Protein AF-A0A5C5VQ54-F1 (afdb_monomer)

Structure (mmCIF, N/CA/C/O backbone):
data_AF-A0A5C5VQ54-F1
#
_entry.id   AF-A0A5C5VQ54-F1
#
loop_
_atom_site.group_PDB
_atom_site.id
_atom_site.type_symbol
_atom_site.label_atom_id
_atom_site.label_alt_id
_atom_site.label_comp_id
_atom_site.label_asym_id
_atom_site.label_entity_id
_atom_site.label_seq_id
_atom_site.pdbx_PDB_ins_code
_atom_site.Cartn_x
_atom_site.Cartn_y
_atom_site.Cartn_z
_atom_site.occupancy
_atom_site.B_iso_or_equiv
_atom_site.auth_seq_id
_atom_site.auth_comp_id
_atom_site.auth_asym_id
_atom_site.auth_atom_id
_atom_site.pdbx_PDB_model_num
ATOM 1 N N . MET A 1 1 ? 21.474 -2.899 8.370 1.00 56.72 1 MET A N 1
ATOM 2 C CA . MET A 1 1 ? 21.117 -2.009 7.245 1.00 56.72 1 MET A CA 1
ATOM 3 C C . MET A 1 1 ? 20.612 -2.781 6.011 1.00 56.72 1 MET A C 1
ATOM 5 O O . MET A 1 1 ? 20.654 -2.229 4.929 1.00 56.72 1 MET A O 1
ATOM 9 N N . ASP A 1 2 ? 20.078 -4.008 6.144 1.00 70.69 2 ASP A N 1
ATOM 10 C CA . ASP A 1 2 ? 19.748 -4.863 4.975 1.00 70.69 2 ASP A CA 1
ATOM 11 C C . ASP A 1 2 ? 18.245 -5.099 4.744 1.00 70.69 2 ASP A C 1
ATOM 13 O O . ASP A 1 2 ? 17.815 -5.531 3.676 1.00 70.69 2 ASP A O 1
ATOM 17 N N . MET A 1 3 ? 17.413 -4.793 5.743 1.00 72.94 3 MET A N 1
ATOM 18 C CA . MET A 1 3 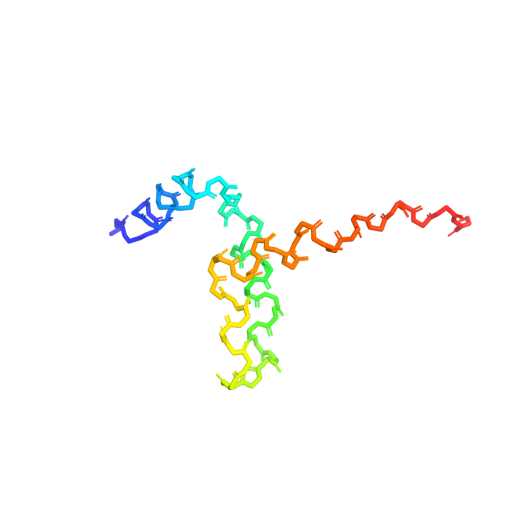? 15.987 -5.123 5.689 1.00 72.94 3 MET A CA 1
ATOM 19 C C . MET A 1 3 ? 15.234 -4.279 4.655 1.00 72.94 3 MET A C 1
ATOM 21 O O . MET A 1 3 ? 14.351 -4.794 3.980 1.00 72.94 3 MET A O 1
ATOM 25 N N . LEU A 1 4 ? 15.623 -3.010 4.479 1.00 76.00 4 LEU A N 1
ATOM 26 C CA . LEU A 1 4 ? 15.030 -2.132 3.468 1.00 76.00 4 LEU A CA 1
ATOM 27 C C . LEU A 1 4 ? 15.361 -2.616 2.049 1.00 76.00 4 LEU A C 1
ATOM 29 O O . LEU A 1 4 ? 14.499 -2.582 1.179 1.00 76.00 4 LEU A O 1
ATOM 33 N N . TRP A 1 5 ? 16.580 -3.115 1.827 1.00 77.56 5 TRP A N 1
ATOM 34 C CA . TRP A 1 5 ? 17.017 -3.555 0.503 1.00 77.56 5 TRP A CA 1
ATOM 35 C C . TRP A 1 5 ? 16.405 -4.894 0.098 1.00 77.56 5 TRP A C 1
ATOM 37 O O . TRP A 1 5 ? 15.929 -5.037 -1.024 1.00 77.56 5 TRP A O 1
ATOM 47 N N . SER A 1 6 ? 16.271 -5.822 1.048 1.00 78.31 6 SER A N 1
ATOM 48 C CA . SER A 1 6 ? 15.482 -7.046 0.851 1.00 78.31 6 SER A CA 1
ATOM 49 C C . SER A 1 6 ? 14.009 -6.747 0.541 1.00 78.31 6 SER A C 1
ATOM 51 O O . SER A 1 6 ? 13.390 -7.440 -0.265 1.00 78.31 6 SER A O 1
ATOM 53 N N . LEU A 1 7 ? 13.444 -5.699 1.154 1.00 75.12 7 LEU A N 1
ATOM 54 C CA . LEU A 1 7 ? 12.067 -5.275 0.901 1.00 75.12 7 LEU A CA 1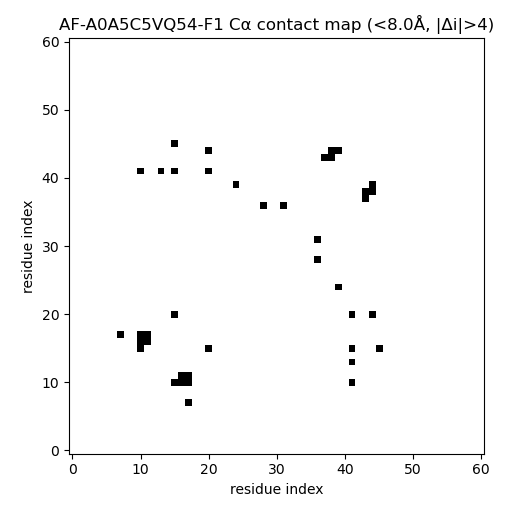
ATOM 55 C C . LEU A 1 7 ? 11.916 -4.661 -0.496 1.00 75.12 7 LEU A C 1
ATOM 57 O O . LEU A 1 7 ? 10.986 -5.015 -1.211 1.00 75.12 7 LEU A O 1
ATOM 61 N N . ILE A 1 8 ? 12.859 -3.807 -0.906 1.00 78.31 8 ILE A N 1
ATOM 62 C CA . ILE A 1 8 ? 12.873 -3.188 -2.237 1.00 78.31 8 ILE A CA 1
ATOM 63 C C . ILE A 1 8 ? 13.046 -4.244 -3.335 1.00 78.31 8 ILE A C 1
ATOM 65 O O . ILE A 1 8 ? 12.254 -4.264 -4.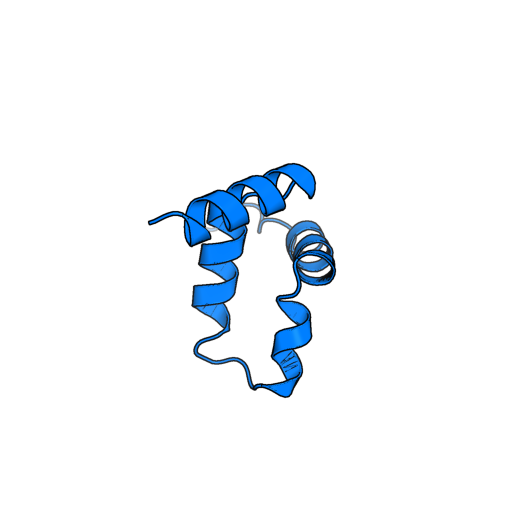273 1.00 78.31 8 ILE A O 1
ATOM 69 N N . ALA A 1 9 ? 13.984 -5.179 -3.179 1.00 78.81 9 ALA A N 1
ATOM 70 C CA . ALA A 1 9 ? 14.167 -6.282 -4.123 1.00 78.81 9 ALA A CA 1
ATOM 71 C C . ALA A 1 9 ? 12.915 -7.178 -4.226 1.00 78.81 9 ALA A C 1
ATOM 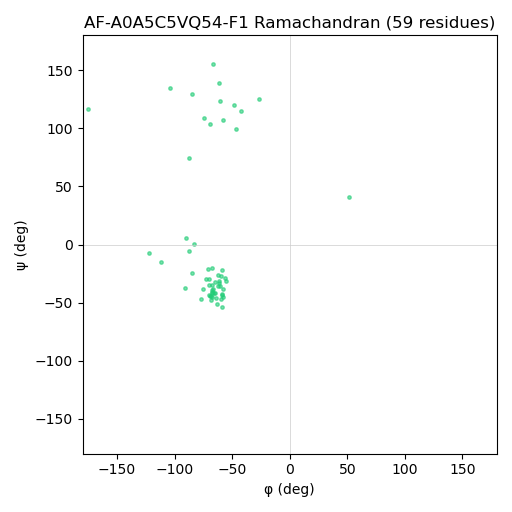73 O O . ALA A 1 9 ? 12.590 -7.701 -5.294 1.00 78.81 9 ALA A O 1
ATOM 74 N N . SER A 1 10 ? 12.176 -7.340 -3.121 1.00 75.31 10 SER A N 1
ATOM 75 C CA . SER A 1 10 ? 10.876 -8.016 -3.127 1.00 75.31 10 SER A CA 1
ATOM 76 C C . SER A 1 10 ? 9.823 -7.201 -3.892 1.00 75.31 10 SER A C 1
ATOM 78 O O . SER A 1 10 ? 9.129 -7.750 -4.744 1.00 75.31 10 SER A O 1
ATOM 80 N N . CYS A 1 11 ? 9.740 -5.884 -3.677 1.00 76.94 11 CYS A N 1
ATOM 81 C CA . CYS A 1 11 ? 8.850 -5.004 -4.443 1.00 76.94 11 CYS A CA 1
ATOM 82 C C . CYS A 1 11 ? 9.141 -5.062 -5.952 1.00 76.94 11 CYS A C 1
ATOM 84 O O . CYS A 1 11 ? 8.209 -5.257 -6.734 1.00 76.94 11 CYS A O 1
ATOM 86 N N . GLU A 1 12 ? 10.411 -5.003 -6.366 1.00 76.94 12 GLU A N 1
ATOM 87 C CA . GLU A 1 12 ? 10.805 -5.128 -7.777 1.00 76.94 12 GLU A CA 1
ATOM 88 C C . GLU A 1 12 ? 10.350 -6.460 -8.385 1.00 76.94 12 GLU A C 1
ATOM 90 O O . GLU A 1 12 ? 9.793 -6.488 -9.485 1.00 76.94 12 GLU A O 1
ATOM 95 N N . ARG A 1 13 ? 10.496 -7.569 -7.645 1.00 79.44 13 ARG A N 1
ATOM 96 C CA . ARG A 1 13 ? 10.023 -8.893 -8.083 1.00 79.44 13 ARG A CA 1
ATOM 97 C C . ARG A 1 13 ? 8.508 -8.939 -8.302 1.00 79.44 13 ARG A C 1
ATOM 99 O O . ARG A 1 13 ? 8.039 -9.682 -9.160 1.00 79.44 13 ARG A O 1
ATOM 106 N N . HIS A 1 14 ? 7.753 -8.149 -7.547 1.00 77.12 14 HIS A N 1
ATOM 107 C CA . HIS A 1 14 ? 6.300 -8.02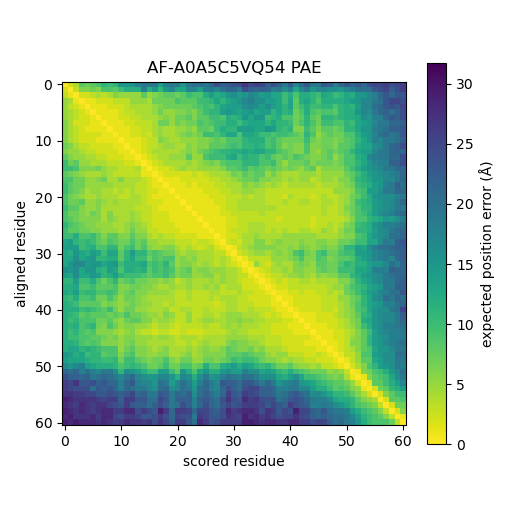8 -7.673 1.00 77.12 14 HIS A CA 1
ATOM 108 C C . HIS A 1 14 ? 5.862 -6.915 -8.653 1.00 77.12 14 HIS A C 1
ATOM 110 O O . HIS A 1 14 ? 4.656 -6.677 -8.808 1.00 77.12 14 HIS A O 1
ATOM 116 N N . GLN A 1 15 ? 6.812 -6.280 -9.360 1.00 78.38 15 GLN A N 1
ATOM 117 C CA . GLN A 1 15 ? 6.600 -5.103 -10.217 1.00 78.38 15 GLN A CA 1
ATOM 118 C C . GLN A 1 15 ? 5.860 -3.977 -9.485 1.00 78.38 15 GLN A C 1
ATOM 120 O O . GLN A 1 15 ? 4.928 -3.372 -10.014 1.00 78.38 15 GLN A O 1
ATOM 125 N N . LEU A 1 16 ? 6.233 -3.760 -8.229 1.00 79.06 16 LEU A N 1
ATOM 126 C CA . LEU A 1 16 ? 5.733 -2.687 -7.389 1.00 79.06 16 LEU A CA 1
ATOM 127 C C . LEU A 1 16 ? 6.797 -1.609 -7.300 1.00 79.06 16 LEU A C 1
ATOM 129 O O . LEU A 1 16 ? 7.959 -1.920 -7.047 1.00 79.06 16 LEU A O 1
ATOM 133 N N . ASP A 1 17 ? 6.391 -0.353 -7.452 1.00 83.44 17 ASP A N 1
ATOM 134 C CA . ASP A 1 17 ? 7.280 0.767 -7.190 1.00 83.44 17 ASP A CA 1
ATOM 135 C C . ASP A 1 17 ? 7.447 0.920 -5.663 1.00 83.44 17 ASP A C 1
ATOM 137 O O . ASP A 1 17 ? 6.485 1.269 -4.967 1.00 83.44 17 ASP A O 1
ATOM 141 N N . PRO A 1 18 ? 8.628 0.599 -5.096 1.00 79.31 18 PRO A N 1
ATOM 142 C CA . PRO A 1 18 ? 8.818 0.537 -3.648 1.00 79.31 18 PRO A CA 1
ATOM 143 C C . PRO A 1 18 ? 8.654 1.906 -2.988 1.00 79.31 18 PRO A C 1
ATOM 145 O O . PRO A 1 18 ? 8.184 1.993 -1.852 1.00 79.31 18 PRO A O 1
ATOM 148 N N . GLN A 1 19 ? 9.027 2.974 -3.698 1.00 82.38 19 GLN A N 1
ATOM 149 C CA . GLN A 1 19 ? 8.901 4.338 -3.207 1.00 82.38 19 GLN A CA 1
ATOM 150 C C . GLN A 1 19 ? 7.423 4.715 -3.102 1.00 82.38 19 GLN A C 1
ATOM 152 O O . GLN A 1 19 ? 6.983 5.176 -2.048 1.00 82.38 19 GLN A O 1
ATOM 157 N N . ARG A 1 20 ? 6.634 4.443 -4.147 1.00 83.00 20 ARG A N 1
ATOM 158 C CA . ARG A 1 20 ? 5.190 4.715 -4.161 1.00 83.00 20 ARG A CA 1
ATOM 159 C C . ARG A 1 20 ? 4.406 3.870 -3.153 1.00 83.00 20 ARG A C 1
ATOM 161 O O . ARG A 1 20 ? 3.546 4.410 -2.450 1.00 83.00 20 ARG A O 1
ATOM 168 N N . TYR A 1 21 ? 4.739 2.582 -3.040 1.00 82.88 21 TYR A N 1
ATOM 169 C CA . TYR A 1 21 ? 4.152 1.673 -2.053 1.00 82.88 21 TYR A CA 1
ATOM 170 C C . TYR A 1 21 ? 4.389 2.185 -0.631 1.00 82.88 21 TYR A C 1
ATOM 172 O O . TYR A 1 21 ? 3.438 2.397 0.121 1.00 82.88 21 TYR A O 1
ATOM 180 N N . LEU A 1 22 ? 5.646 2.467 -0.270 1.00 84.19 22 LEU A N 1
ATOM 181 C CA . LEU A 1 22 ? 5.982 2.911 1.080 1.00 84.19 22 LEU A CA 1
ATOM 182 C C . LEU A 1 22 ? 5.354 4.273 1.406 1.00 84.19 22 LEU A C 1
ATOM 184 O O . LEU A 1 22 ? 4.816 4.436 2.498 1.00 84.19 22 LEU A O 1
ATOM 188 N N . THR A 1 23 ? 5.369 5.230 0.470 1.00 87.06 23 THR A N 1
ATOM 189 C CA . THR A 1 23 ? 4.715 6.537 0.654 1.00 87.06 23 THR A CA 1
ATOM 190 C C . THR A 1 23 ? 3.217 6.381 0.908 1.00 87.06 23 THR A C 1
ATOM 192 O O . THR A 1 23 ? 2.701 6.966 1.857 1.00 87.06 23 THR A O 1
ATOM 195 N N . SER A 1 24 ? 2.524 5.565 0.112 1.00 83.62 24 SER A N 1
ATOM 196 C CA . SER A 1 24 ? 1.076 5.359 0.252 1.00 83.62 24 SER A CA 1
ATOM 197 C C . SER A 1 24 ? 0.717 4.629 1.542 1.00 83.62 24 SER A C 1
ATOM 199 O O . SER A 1 24 ? -0.226 5.021 2.232 1.00 83.62 24 SER A O 1
ATOM 201 N N . VAL A 1 25 ? 1.488 3.597 1.900 1.00 86.06 25 VAL A N 1
ATOM 202 C CA . VAL A 1 25 ? 1.308 2.869 3.159 1.00 86.06 25 VAL A CA 1
ATOM 203 C C . VAL A 1 25 ? 1.546 3.804 4.338 1.00 86.06 25 VAL A C 1
ATOM 205 O O . VAL A 1 25 ? 0.676 3.907 5.191 1.00 86.06 25 VAL A O 1
ATOM 208 N N . LEU A 1 26 ? 2.662 4.539 4.381 1.00 86.50 26 LEU A N 1
ATOM 209 C CA . LEU A 1 26 ? 2.962 5.468 5.478 1.00 86.50 26 LEU A CA 1
ATOM 210 C C . LEU A 1 26 ? 1.934 6.603 5.594 1.00 86.50 26 LEU A C 1
ATOM 212 O O . LEU A 1 26 ? 1.603 7.002 6.709 1.00 86.50 26 LEU A O 1
ATOM 216 N N . ALA A 1 27 ? 1.406 7.095 4.470 1.00 86.38 27 ALA A N 1
ATOM 217 C CA . ALA A 1 27 ? 0.378 8.132 4.460 1.00 86.38 27 ALA A CA 1
ATOM 218 C C . ALA A 1 27 ? -0.960 7.645 5.038 1.00 86.38 27 ALA A C 1
ATOM 220 O O . ALA A 1 27 ? -1.627 8.393 5.749 1.00 86.38 27 ALA A O 1
ATOM 221 N N . LYS A 1 28 ? -1.355 6.398 4.750 1.00 83.19 28 LYS A N 1
ATOM 222 C CA . LYS A 1 28 ? -2.659 5.851 5.154 1.00 83.19 28 LYS A CA 1
ATOM 223 C C . LYS A 1 28 ? -2.594 5.143 6.526 1.00 83.19 28 LYS A C 1
ATOM 225 O O . LYS A 1 28 ? -3.483 5.322 7.353 1.00 83.19 28 LYS A O 1
ATOM 230 N N . ILE A 1 29 ? -1.505 4.435 6.844 1.00 83.44 29 ILE A N 1
ATOM 231 C CA . ILE A 1 29 ? -1.376 3.586 8.047 1.00 83.44 29 ILE A CA 1
ATOM 232 C C . ILE A 1 29 ? -1.483 4.339 9.378 1.00 83.44 29 ILE A C 1
ATOM 234 O O . ILE A 1 29 ? -1.881 3.748 10.377 1.00 83.44 29 ILE A O 1
ATOM 238 N N . GLY A 1 30 ? -1.155 5.634 9.406 1.00 80.88 30 GLY A N 1
ATOM 239 C CA . GLY A 1 30 ? -1.295 6.465 10.606 1.00 80.88 30 GLY A CA 1
ATOM 240 C C . GLY A 1 30 ? -2.750 6.711 11.023 1.00 80.88 30 GLY A C 1
ATOM 241 O O . GLY A 1 30 ? -3.004 7.051 12.176 1.00 80.88 30 GLY A O 1
ATOM 242 N N . SER A 1 31 ? -3.703 6.531 10.106 1.00 80.00 31 SER A N 1
ATOM 243 C CA . SER A 1 31 ? -5.137 6.745 10.348 1.00 80.00 31 SER A CA 1
ATOM 244 C C . SER A 1 31 ? -5.994 5.502 10.089 1.00 80.00 31 SER A C 1
ATOM 246 O O . SER A 1 31 ? -7.179 5.512 10.409 1.00 80.00 31 SER A O 1
ATOM 248 N N . THR A 1 32 ? -5.417 4.429 9.541 1.00 78.81 32 THR A N 1
ATOM 249 C CA . THR A 1 32 ? -6.133 3.190 9.215 1.00 78.81 32 THR A CA 1
ATOM 250 C C . THR A 1 32 ? -6.224 2.246 10.427 1.00 78.81 32 THR A C 1
ATOM 252 O O . THR A 1 32 ? -5.198 1.934 11.042 1.00 78.81 32 THR A O 1
ATOM 255 N N . PRO A 1 33 ? -7.423 1.738 10.780 1.00 80.50 33 PRO A N 1
ATOM 256 C CA . PRO A 1 33 ? -7.584 0.756 11.849 1.00 80.50 33 PRO A CA 1
ATOM 257 C C . PRO A 1 33 ? -6.930 -0.589 11.495 1.00 80.50 33 PRO A C 1
ATOM 259 O O . PRO A 1 33 ? -6.770 -0.955 10.332 1.00 80.50 33 PRO A O 1
ATOM 262 N N . ARG A 1 34 ? -6.563 -1.374 12.518 1.00 79.62 34 ARG A N 1
ATOM 263 C CA . ARG A 1 34 ? -5.787 -2.622 12.359 1.00 79.62 34 ARG A CA 1
ATOM 264 C C . ARG A 1 34 ? -6.438 -3.645 11.416 1.00 79.62 34 ARG A C 1
ATOM 266 O O . ARG A 1 34 ? -5.741 -4.444 10.797 1.00 79.62 34 ARG A O 1
ATOM 273 N N . GLU A 1 35 ? -7.762 -3.631 11.332 1.00 83.56 35 GLU A N 1
ATOM 274 C CA . GLU A 1 35 ? -8.565 -4.543 10.512 1.00 83.56 35 GLU A CA 1
ATOM 275 C C . GLU A 1 35 ? -8.402 -4.276 9.008 1.00 83.56 35 GLU A C 1
ATOM 277 O O . GLU A 1 35 ? -8.416 -5.211 8.207 1.00 83.56 35 GLU A O 1
ATOM 282 N N . GLU A 1 36 ? -8.139 -3.023 8.642 1.00 82.00 36 GLU A N 1
ATOM 283 C CA . GLU A 1 36 ? -7.945 -2.567 7.264 1.00 82.00 36 GLU A CA 1
ATOM 284 C C . GLU A 1 36 ? -6.487 -2.698 6.796 1.00 82.00 36 GLU A C 1
ATOM 286 O O . GLU A 1 36 ? -6.199 -2.547 5.614 1.00 82.00 36 GLU A O 1
ATOM 291 N N . LEU A 1 37 ? -5.547 -3.086 7.670 1.00 83.12 37 LEU A N 1
ATOM 292 C CA . LEU A 1 37 ? -4.138 -3.276 7.285 1.00 83.12 37 LEU A CA 1
ATOM 293 C C . LEU A 1 37 ? -3.941 -4.310 6.169 1.00 83.12 37 LEU A C 1
ATOM 295 O O . LEU A 1 37 ? -2.930 -4.276 5.470 1.00 83.12 37 LEU A O 1
ATOM 299 N N . ARG A 1 38 ? -4.902 -5.225 5.984 1.00 84.12 38 ARG A N 1
ATOM 300 C CA . ARG A 1 38 ? -4.884 -6.199 4.885 1.00 84.12 38 ARG A CA 1
ATOM 301 C C . ARG A 1 38 ? -4.880 -5.536 3.505 1.00 84.12 38 ARG A C 1
ATOM 303 O O . ARG A 1 38 ? -4.325 -6.128 2.585 1.00 84.12 38 ARG A O 1
ATOM 310 N N . GLN A 1 39 ? -5.424 -4.326 3.363 1.00 84.00 39 GLN A N 1
ATOM 311 C CA . GLN A 1 39 ? -5.408 -3.589 2.094 1.00 84.00 39 GLN A CA 1
ATOM 312 C C . GLN A 1 39 ? -4.008 -3.083 1.718 1.00 84.00 39 GLN A C 1
ATOM 314 O O . GLN A 1 39 ? -3.721 -2.853 0.550 1.00 84.00 39 GLN A O 1
ATOM 319 N N . PHE A 1 40 ? -3.102 -2.967 2.698 1.00 83.88 40 PHE A N 1
ATOM 320 C CA . PHE A 1 40 ? -1.700 -2.616 2.465 1.00 83.88 40 PHE A CA 1
ATOM 321 C C . PHE A 1 40 ? -0.836 -3.812 2.082 1.00 83.88 40 PHE A C 1
ATOM 323 O O . PHE A 1 40 ? 0.361 -3.642 1.878 1.00 83.88 40 PHE A O 1
ATOM 330 N N . LEU A 1 41 ? -1.393 -5.024 1.988 1.00 83.56 41 LEU A N 1
ATOM 331 C CA . LEU A 1 41 ? -0.636 -6.140 1.434 1.00 83.56 41 LEU A CA 1
ATOM 332 C C . LEU A 1 41 ? -0.262 -5.818 -0.018 1.00 83.56 41 LEU A C 1
ATOM 334 O O . LEU A 1 41 ? -1.112 -5.321 -0.753 1.00 83.56 41 LEU A O 1
ATOM 338 N N . 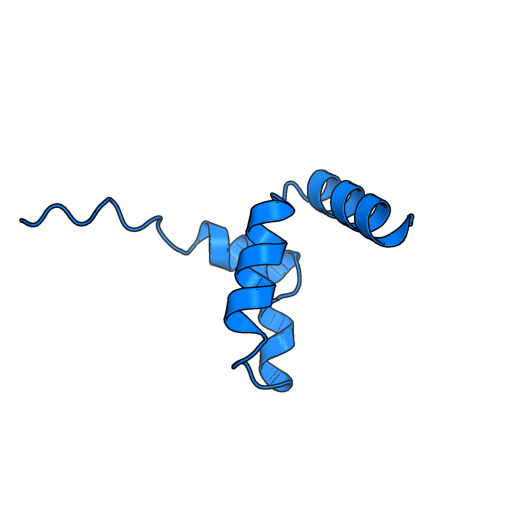PRO A 1 42 ? 0.968 -6.132 -0.460 1.00 75.94 42 PRO A N 1
ATOM 339 C CA . PRO A 1 42 ? 1.454 -5.760 -1.787 1.00 75.94 42 PRO A CA 1
ATOM 340 C C . PRO A 1 42 ? 0.543 -6.244 -2.924 1.00 75.94 42 PRO A C 1
ATOM 342 O O . PRO A 1 42 ? 0.425 -5.561 -3.930 1.00 75.94 42 PRO A O 1
ATOM 345 N N . ASP A 1 43 ? -0.138 -7.380 -2.755 1.00 81.19 43 ASP A N 1
ATOM 346 C CA . ASP A 1 43 ? -1.084 -7.931 -3.735 1.00 81.19 43 ASP A CA 1
ATOM 347 C C . ASP A 1 43 ? -2.374 -7.094 -3.866 1.00 81.19 43 ASP A C 1
ATOM 349 O O . ASP A 1 43 ? -2.816 -6.772 -4.971 1.00 81.19 43 ASP A O 1
ATOM 353 N N . VAL A 1 44 ? -2.941 -6.673 -2.729 1.00 84.62 44 VAL A N 1
ATOM 354 C CA . VAL A 1 44 ? -4.181 -5.882 -2.667 1.00 84.62 44 VAL A CA 1
ATOM 355 C C . VAL A 1 44 ? -3.897 -4.427 -3.023 1.00 84.62 44 VAL A C 1
ATOM 357 O O . VAL A 1 44 ? -4.557 -3.871 -3.896 1.00 84.62 44 VAL A O 1
ATOM 360 N N . TRP A 1 45 ? -2.851 -3.843 -2.432 1.00 85.31 45 TRP A N 1
ATOM 361 C CA . TRP A 1 4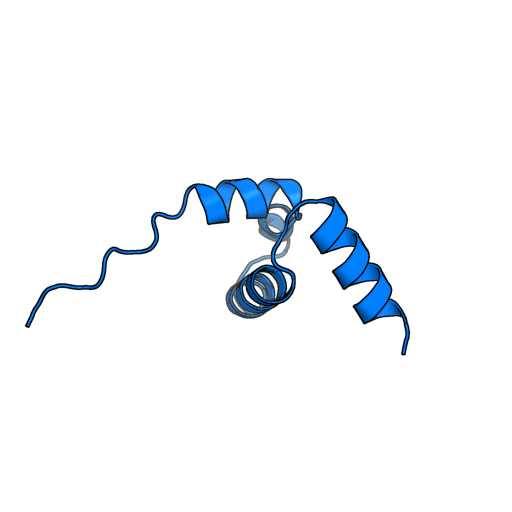5 ? -2.429 -2.475 -2.712 1.00 85.31 45 TRP A CA 1
ATOM 362 C C . TRP A 1 45 ? -2.100 -2.277 -4.191 1.00 85.31 45 TRP A C 1
ATOM 364 O O . TRP A 1 45 ? -2.461 -1.249 -4.743 1.00 85.31 45 TRP A O 1
ATOM 374 N N . LYS A 1 46 ? -1.470 -3.257 -4.860 1.00 80.00 46 LYS A N 1
ATOM 375 C CA . LYS A 1 46 ? -1.204 -3.177 -6.306 1.00 80.00 46 LYS A CA 1
ATOM 376 C C . LYS A 1 46 ? -2.485 -3.025 -7.116 1.00 80.00 46 LYS A C 1
ATOM 378 O O . LYS A 1 46 ?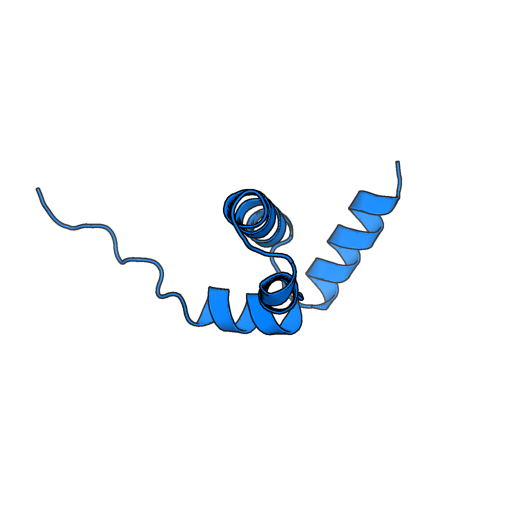 -2.513 -2.253 -8.066 1.00 80.00 46 LYS A O 1
ATOM 383 N N . ASN A 1 47 ? -3.517 -3.793 -6.767 1.00 82.25 47 ASN A N 1
ATOM 384 C CA . ASN A 1 47 ? -4.808 -3.718 -7.440 1.00 82.25 47 ASN A CA 1
ATOM 385 C C . ASN A 1 47 ? -5.488 -2.378 -7.161 1.00 82.25 47 ASN A C 1
ATOM 387 O O . ASN A 1 47 ? -6.025 -1.782 -8.084 1.00 82.25 47 ASN A O 1
ATOM 391 N N . GLU A 1 48 ? -5.416 -1.887 -5.926 1.00 79.38 48 GLU A N 1
ATOM 392 C CA . GLU A 1 48 ? -5.994 -0.600 -5.530 1.00 79.38 48 GLU A CA 1
ATOM 393 C C . GLU A 1 48 ? -5.257 0.590 -6.167 1.00 79.38 48 GLU A C 1
ATOM 395 O O . GLU A 1 48 ? -5.906 1.475 -6.700 1.00 79.38 48 GLU A O 1
ATOM 400 N N . ASP A 1 49 ? -3.919 0.602 -6.187 1.00 76.25 49 ASP A N 1
ATOM 401 C CA . ASP A 1 49 ? -3.100 1.644 -6.835 1.00 76.25 49 ASP A CA 1
ATOM 402 C C . ASP A 1 49 ? -3.243 1.622 -8.363 1.00 76.25 49 ASP A C 1
ATOM 404 O O . ASP A 1 49 ? -3.250 2.676 -8.992 1.00 76.25 49 ASP A O 1
ATOM 408 N N . ALA A 1 50 ? -3.411 0.440 -8.967 1.00 72.00 50 ALA A N 1
ATOM 409 C CA . ALA A 1 50 ? -3.734 0.319 -10.388 1.00 72.00 50 ALA A CA 1
ATOM 410 C C . ALA A 1 50 ? -5.185 0.726 -10.703 1.00 72.00 50 ALA A C 1
ATOM 412 O O . ALA A 1 50 ? -5.466 1.162 -11.821 1.00 72.00 50 ALA A O 1
ATOM 413 N N . ALA A 1 51 ? -6.102 0.551 -9.747 1.00 66.50 51 ALA A N 1
ATOM 414 C CA . ALA A 1 51 ? -7.510 0.910 -9.877 1.00 66.50 51 ALA A CA 1
ATOM 415 C C . ALA A 1 51 ? -7.786 2.375 -9.534 1.00 66.50 51 ALA A C 1
ATOM 417 O O . ALA A 1 51 ? -8.777 2.907 -10.026 1.00 66.50 51 ALA A O 1
ATOM 418 N N . GLU A 1 52 ? -6.945 3.026 -8.724 1.00 62.34 52 GLU A N 1
ATOM 419 C CA . GLU A 1 52 ? -7.006 4.459 -8.460 1.00 62.34 52 GLU A CA 1
ATOM 420 C C . GLU A 1 52 ? -6.600 5.161 -9.766 1.00 62.34 52 GLU A C 1
ATOM 422 O O . GLU A 1 52 ? -5.421 5.152 -10.139 1.00 62.34 52 GLU A O 1
ATOM 427 N N . PRO A 1 53 ? -7.553 5.730 -10.535 1.00 50.34 53 PRO A N 1
ATOM 428 C CA . PRO A 1 53 ? -7.173 6.505 -11.695 1.00 50.34 53 PRO A CA 1
ATOM 429 C C . PRO A 1 53 ? -6.327 7.646 -11.149 1.00 50.34 53 PRO A C 1
ATOM 431 O O . PRO A 1 53 ? -6.791 8.383 -10.277 1.00 50.34 53 PRO A O 1
ATOM 434 N N . ILE A 1 54 ? -5.092 7.786 -11.645 1.00 55.28 54 ILE A N 1
ATOM 435 C CA . ILE A 1 54 ? -4.329 9.029 -11.507 1.00 55.28 54 ILE A CA 1
ATOM 436 C C . ILE A 1 54 ? -5.360 10.122 -11.784 1.00 55.28 54 ILE A C 1
ATOM 438 O O . ILE A 1 54 ? -5.901 10.107 -12.897 1.00 55.28 54 ILE A O 1
ATOM 442 N N . PRO A 1 55 ? -5.725 10.985 -10.812 1.00 49.19 55 PRO A N 1
ATOM 443 C CA . PRO A 1 55 ? -6.649 12.054 -11.103 1.00 49.19 55 PRO A CA 1
ATOM 444 C C . PRO A 1 55 ? -5.975 12.819 -12.227 1.00 49.19 55 PRO A C 1
ATOM 446 O O . PRO A 1 55 ? -4.919 13.425 -12.023 1.00 49.19 55 PRO A O 1
ATOM 449 N N . ALA A 1 56 ? -6.517 12.680 -13.442 1.00 47.38 56 ALA A N 1
ATOM 450 C CA . ALA A 1 56 ? -6.138 13.515 -14.553 1.00 47.38 56 ALA A CA 1
ATOM 451 C C . ALA A 1 56 ? -6.215 14.914 -13.975 1.00 47.38 56 ALA A C 1
ATOM 453 O O . ALA A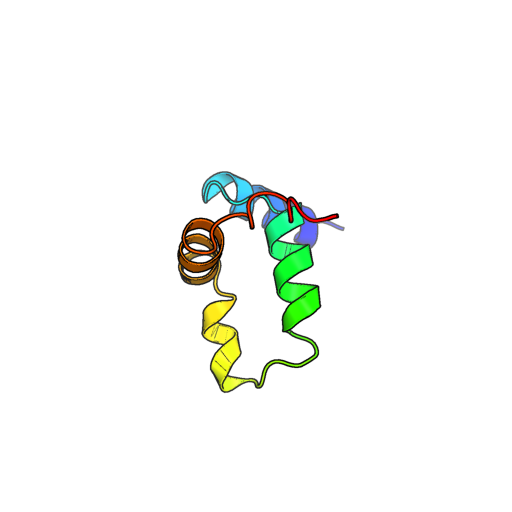 1 56 ? -7.241 15.263 -13.384 1.00 47.38 56 ALA A O 1
ATOM 454 N N . ALA A 1 57 ? -5.064 15.587 -14.008 1.00 47.66 57 ALA A N 1
ATOM 455 C CA . ALA A 1 57 ? -4.834 16.894 -13.440 1.00 47.66 57 ALA A CA 1
ATOM 456 C C . ALA A 1 57 ? -6.142 17.672 -13.381 1.00 47.66 57 ALA A C 1
ATOM 458 O O . ALA A 1 57 ? -6.824 17.795 -14.400 1.00 47.66 57 ALA A O 1
ATOM 459 N N . GLN A 1 58 ? -6.487 18.146 -12.186 1.00 43.22 58 GLN A N 1
ATOM 460 C CA . GLN A 1 58 ? -7.517 19.153 -12.010 1.00 43.22 58 GLN A CA 1
ATOM 461 C C . GLN A 1 58 ? -7.252 20.253 -13.048 1.00 43.22 58 GLN A C 1
ATOM 463 O O . GLN A 1 58 ? -6.345 21.068 -12.903 1.00 43.22 58 GLN A O 1
ATOM 468 N N . CYS A 1 59 ? -7.991 20.203 -14.151 1.00 45.78 59 CYS A N 1
ATOM 469 C CA . CYS A 1 59 ? -8.069 21.248 -15.147 1.00 45.78 59 CYS A CA 1
ATOM 470 C C . CYS A 1 59 ? -9.179 22.174 -14.669 1.00 45.78 59 CYS A C 1
ATOM 472 O O . CYS A 1 59 ? -10.300 22.087 -15.145 1.00 45.78 59 CYS A O 1
ATOM 474 N N . GLU A 1 60 ? -8.896 22.967 -13.639 1.00 44.06 60 GLU A N 1
ATOM 475 C CA . GLU A 1 60 ? -9.684 24.138 -13.238 1.00 44.06 60 GLU A CA 1
ATOM 476 C C . GLU A 1 60 ? -8.910 24.793 -12.082 1.00 44.06 60 GLU A C 1
ATOM 478 O O . GLU A 1 60 ? -8.694 24.148 -11.062 1.00 44.06 60 GLU A O 1
ATOM 483 N N . LYS A 1 61 ? -8.389 26.018 -12.161 1.00 39.84 61 LYS A N 1
ATOM 484 C CA . LYS A 1 61 ? -8.771 27.206 -12.928 1.00 39.84 61 LYS A CA 1
ATOM 485 C C . LYS A 1 61 ? -7.590 28.179 -12.984 1.00 39.84 61 LYS A C 1
ATOM 487 O O . LYS A 1 61 ? -6.773 28.136 -12.037 1.00 39.84 61 LYS A O 1
#

InterPro domains:
  IPR039552 Transposase IS66, C-terminal [PF13817] (6-42)

Solvent-accessible surface area (backbone atoms only — not comparable to full-atom values): 3826 Å² total; per-residue (Å²): 141,56,69,67,56,58,50,40,56,49,24,54,76,69,75,41,59,51,68,61,50,51,53,52,45,62,69,45,57,83,78,52,56,83,85,58,52,64,52,66,35,72,75,47,32,49,53,49,61,70,64,48,70,76,73,73,70,83,88,74,132

Nearest PDB structures (foldseek):
  1us7-assembly1_B  TM=2.970E-01  e=4.915E+00  Homo sapiens

Secondary structure (DSSP, 8-state):
--HHHHHHHHHHHTT--HHHHHHHHHHHHTTS-GGGGGGGSHHHHHHHHHHS---------

Foldseek 3Di:
DCPLVVVCVVCVVVVHDSVVLVVVCVVCVVPDDPVCCVCSDSVNVVVVVVVPPPPPPPPDD

Mean predicted aligned error: 9.44 Å

Radius of gyration: 13.72 Å; Cα contacts (8 Å, |Δi|>4): 20; chains: 1; bounding box: 31×36×28 Å

Sequence (61 aa):
MDMLWSLIASCERHQLDPQRYLTSVLAKIGSTPREELRQFLPDVWKNEDAAEPIPAAQCEK

pLDDT: mean 74.62, std 12.8, range [39.84, 87.06]

Organism: NCBI:txid2528000